Protein AF-A0AAV2IWV4-F1 (afdb_monomer)

Organism: Knipowitschia caucasica (NCBI:txid637954)

Solvent-accessible surface area (backbone atoms only — not comparable to full-atom values): 10982 Å² total; per-residue (Å²): 142,86,88,82,86,69,72,68,60,59,58,56,54,55,53,53,54,54,54,52,60,66,62,65,74,70,69,79,76,76,75,76,70,91,70,72,96,64,76,83,85,84,78,90,58,67,69,79,47,86,61,51,79,68,34,28,48,99,85,55,47,40,76,51,42,46,70,30,76,54,35,44,62,36,44,60,52,68,42,41,54,63,93,57,84,96,62,42,20,30,75,44,58,73,64,85,87,86,68,95,74,87,85,86,90,83,90,85,83,89,80,63,98,56,98,71,51,74,61,60,49,63,50,78,53,54,81,64,83,46,65,51,46,86,51,70,14,17,40,84,77,79,57,72,51,75,49,75,48,75,58,45,67,88,81,80,58,88,71,85,74,87,73,133

Nearest PDB structures (foldseek):
  4ygc-assembly1_A  TM=9.946E-01  e=1.480E-12  Homo sapiens
  4yge-assembly3_E  TM=9.774E-01  e=2.789E-12  Homo sapiens
  4yge-assembly2_C  TM=9.750E-01  e=7.689E-12  Homo sapiens
  1r1z-assembly4_D  TM=8.412E-01  e=8.915E-13  Rattus norvegicus
  3wht-assembly1_A  TM=9.937E-01  e=3.100E-11  Homo sapiens

InterPro domains:
  IPR005052 Legume-like lectin [PF03388] (43-156)
  IPR005052 Legume-like lectin [PS51328] (42-164)
  IPR013320 Concanavalin A-like lectin/glucanase domain superfamily [SSF49899] (40-156)
  IPR051136 Intracellular Lectin and Glycoprotein Transporter [PTHR12223] (14-157)

pLDDT: mean 79.68, std 19.27, range [35.19, 97.44]

Radius of gyration: 26.31 Å; Cα contacts (8 Å, |Δi|>4): 192; chains: 1; bounding box: 50×88×41 Å

Mean predicted aligned error: 13.7 Å

Secondary structure (DSSP, 8-state):
----SSHHHHHHHHHHHHHHHHHTT------------PPPPP---GGG---SSS-S-TTS-BTTEEEEET-EE-SS-EESS-SSTT--EEEEESSPP--SS-----------SSSS--SEEEEEEESS---S-TBTTB-SS-SEEEEEEE-S-SSSS-------

Foldseek 3Di:
DDDDDDPPVVVVVVVVVVVVVVVVPPPPPPPDDPPPPDDDDDDDDVLFDAADQQQADPVQDGRQKDKDWQWGDDRGDIDQFDQDPPGAMDMGGPDADDDPDDDDDDDDDDDYPDPADDAFAKDDRFPDFQGADDDRGGHPDTHGDIDTDGRDDPPPDDDPDDDD

Structure (mmCIF, N/CA/C/O backbone):
data_AF-A0AAV2IWV4-F1
#
_entry.id   AF-A0AAV2IWV4-F1
#
loop_
_atom_site.group_PDB
_atom_site.id
_atom_site.type_symbol
_atom_site.label_atom_id
_atom_site.label_alt_id
_atom_site.label_comp_id
_atom_site.label_asym_id
_atom_site.label_entity_id
_atom_site.label_seq_id
_atom_site.pdbx_PDB_ins_code
_atom_site.Cartn_x
_atom_site.Cartn_y
_atom_site.Cartn_z
_atom_site.occupancy
_atom_site.B_iso_or_equiv
_atom_site.auth_seq_id
_atom_site.auth_comp_id
_atom_site.auth_asym_id
_atom_site.auth_atom_id
_atom_site.pdbx_PDB_model_num
ATOM 1 N N . MET A 1 1 ? -29.165 -72.201 3.219 1.00 42.12 1 MET A N 1
ATOM 2 C CA . MET A 1 1 ? -28.826 -71.353 4.381 1.00 42.12 1 MET A CA 1
ATOM 3 C C . MET A 1 1 ? -28.408 -69.982 3.858 1.00 42.12 1 MET A C 1
ATOM 5 O O . MET A 1 1 ? -27.282 -69.845 3.415 1.00 42.12 1 MET A O 1
ATOM 9 N N . ALA A 1 2 ? -29.332 -69.017 3.800 1.00 44.12 2 ALA A N 1
ATOM 10 C CA . ALA A 1 2 ? -29.044 -67.605 3.517 1.00 44.12 2 ALA A CA 1
ATOM 11 C C . ALA A 1 2 ? -30.281 -66.764 3.879 1.00 44.12 2 ALA A C 1
ATOM 13 O O . ALA A 1 2 ? -31.164 -66.552 3.057 1.00 44.12 2 ALA A O 1
ATOM 14 N N . VAL A 1 3 ? -30.371 -66.325 5.135 1.00 52.16 3 VAL A N 1
ATOM 15 C CA . VAL A 1 3 ? -31.29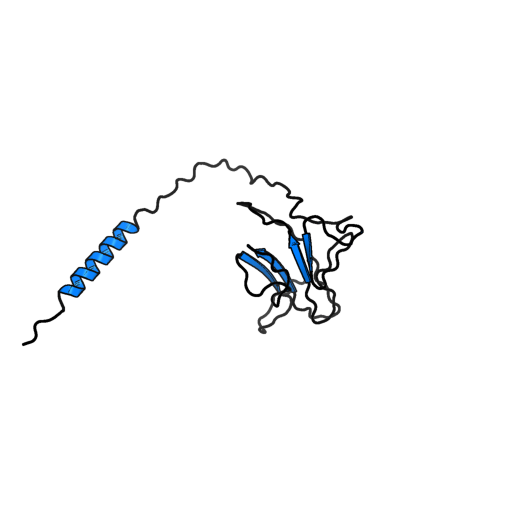2 -65.260 5.555 1.00 52.16 3 VAL A CA 1
ATOM 16 C C . VAL A 1 3 ? -30.394 -64.122 6.010 1.00 52.16 3 VAL A C 1
ATOM 18 O O . VAL A 1 3 ? -29.724 -64.239 7.035 1.00 52.16 3 VAL A O 1
ATOM 21 N N . SER A 1 4 ? -30.263 -63.060 5.214 1.00 52.25 4 SER A N 1
ATOM 22 C CA . SER A 1 4 ? -29.400 -61.946 5.608 1.00 52.25 4 SER A CA 1
ATOM 23 C C . SER A 1 4 ? -29.739 -60.631 4.911 1.00 52.25 4 SER A C 1
ATOM 25 O O . SER A 1 4 ? -29.697 -60.536 3.692 1.00 52.25 4 SER A O 1
ATOM 27 N N . ARG A 1 5 ? -29.938 -59.604 5.752 1.00 55.62 5 ARG A N 1
ATOM 28 C CA . ARG A 1 5 ? -29.439 -58.225 5.572 1.00 55.62 5 ARG A CA 1
ATOM 29 C C . ARG A 1 5 ? -30.177 -57.238 4.662 1.00 55.62 5 ARG A C 1
ATOM 31 O O . ARG A 1 5 ? -29.560 -56.270 4.241 1.00 55.62 5 ARG A O 1
ATOM 38 N N . HIS A 1 6 ? -31.489 -57.355 4.463 1.00 51.91 6 HIS A N 1
ATOM 39 C CA . HIS A 1 6 ? -32.239 -56.257 3.820 1.00 51.91 6 HIS A CA 1
ATOM 40 C C . HIS A 1 6 ? -33.100 -55.413 4.771 1.00 51.91 6 HIS A C 1
ATOM 42 O O . HIS A 1 6 ? -33.270 -54.226 4.527 1.00 51.91 6 HIS A O 1
ATOM 48 N N . HIS A 1 7 ? -33.574 -55.944 5.901 1.00 52.28 7 HIS A N 1
ATOM 49 C CA . HIS A 1 7 ? -34.457 -55.175 6.796 1.00 52.28 7 HIS A CA 1
ATOM 50 C C . HIS A 1 7 ? -33.738 -54.145 7.683 1.00 52.28 7 HIS A C 1
ATOM 52 O O . HIS A 1 7 ? -34.305 -53.108 8.012 1.00 52.28 7 HIS A O 1
ATOM 58 N N . THR A 1 8 ? -32.478 -54.386 8.049 1.00 51.03 8 THR A N 1
ATOM 59 C CA . THR A 1 8 ? -31.760 -53.556 9.032 1.00 51.03 8 THR A CA 1
ATOM 60 C C . THR A 1 8 ? -31.315 -52.201 8.466 1.00 51.03 8 THR A C 1
ATOM 62 O O . THR A 1 8 ? -31.250 -51.223 9.202 1.00 51.03 8 THR A O 1
ATOM 65 N N . ALA A 1 9 ? -31.054 -52.110 7.157 1.00 52.44 9 ALA A N 1
ATOM 66 C CA . ALA A 1 9 ? -30.559 -50.887 6.517 1.00 52.44 9 ALA A CA 1
ATOM 67 C C . ALA A 1 9 ? -31.648 -49.811 6.336 1.00 52.44 9 ALA A C 1
ATOM 69 O O . ALA A 1 9 ? -31.377 -48.624 6.512 1.00 52.44 9 ALA A O 1
ATOM 70 N N . HIS A 1 10 ? -32.891 -50.210 6.043 1.00 51.81 10 HIS A N 1
ATOM 71 C CA . HIS A 1 10 ? -34.000 -49.267 5.844 1.00 51.81 10 HIS A CA 1
ATOM 72 C C . HIS A 1 10 ? -34.416 -48.556 7.138 1.00 51.81 10 HIS A C 1
ATOM 74 O O . HIS A 1 10 ? -34.746 -47.371 7.109 1.00 51.81 10 HIS A O 1
ATOM 80 N N . VAL A 1 11 ? -34.338 -49.249 8.278 1.00 54.28 11 VAL A N 1
ATOM 81 C CA . VAL A 1 11 ? -34.669 -48.677 9.592 1.00 54.28 11 VAL A CA 1
ATOM 82 C C . VAL A 1 11 ? -33.646 -47.611 10.003 1.00 54.28 11 VAL A C 1
ATOM 84 O O . VAL A 1 11 ? -34.033 -46.574 10.531 1.00 54.28 11 VAL A O 1
ATOM 87 N N . CYS A 1 12 ? -32.360 -47.809 9.696 1.00 52.59 12 CYS A N 1
ATOM 88 C CA . CYS A 1 12 ? -31.310 -46.828 9.989 1.00 52.59 12 CYS A CA 1
ATOM 89 C C . CYS A 1 12 ? -31.399 -45.568 9.110 1.00 52.59 12 CYS A C 1
ATOM 91 O O . CYS A 1 12 ? -31.144 -44.470 9.590 1.00 52.59 12 CYS A O 1
ATOM 93 N N . ILE A 1 13 ? -31.784 -45.686 7.836 1.00 59.34 13 ILE A N 1
ATOM 94 C CA . ILE A 1 13 ? -31.901 -44.521 6.937 1.00 59.34 13 ILE A CA 1
ATOM 95 C C . ILE A 1 13 ? -33.101 -43.639 7.328 1.00 59.34 13 ILE A C 1
ATOM 97 O O . ILE A 1 13 ? -33.006 -42.411 7.308 1.00 59.34 13 ILE A O 1
ATOM 101 N N . ALA A 1 14 ? -34.213 -44.250 7.748 1.00 57.16 14 ALA A N 1
ATOM 102 C CA . ALA A 1 14 ? -35.414 -43.525 8.163 1.00 57.16 14 ALA A CA 1
ATOM 103 C C . ALA A 1 14 ? -35.227 -42.738 9.480 1.00 57.16 14 ALA A C 1
ATOM 105 O O . ALA A 1 14 ? -35.782 -41.645 9.632 1.00 57.16 14 ALA A O 1
ATOM 106 N N . THR A 1 15 ? -34.414 -43.238 10.419 1.00 55.91 15 THR A N 1
ATOM 107 C CA . THR A 1 15 ? -34.120 -42.536 11.683 1.00 55.91 15 THR A CA 1
ATOM 108 C C . THR A 1 15 ? -33.148 -41.367 11.504 1.00 55.91 15 THR A C 1
ATOM 110 O O . THR A 1 15 ? -33.311 -40.334 12.151 1.00 55.91 15 THR A O 1
ATOM 113 N N . PHE A 1 16 ? -32.191 -41.460 10.573 1.00 53.38 16 PHE A N 1
ATOM 114 C CA . PHE A 1 16 ? -31.311 -40.331 10.238 1.00 53.38 16 PHE A CA 1
ATOM 115 C C . PHE A 1 16 ? -32.050 -39.186 9.524 1.00 53.38 16 PHE A C 1
ATOM 117 O O . PHE A 1 16 ? -31.815 -38.020 9.838 1.00 53.38 16 PHE A O 1
ATOM 124 N N . LEU A 1 17 ? -32.985 -39.492 8.617 1.00 53.31 17 LEU A N 1
ATOM 125 C CA . LEU A 1 17 ? -33.783 -38.472 7.917 1.00 53.31 17 LEU A CA 1
ATOM 126 C C . LEU A 1 17 ? -34.733 -37.714 8.854 1.00 53.31 17 LEU A C 1
ATOM 128 O O . LEU A 1 17 ? -34.888 -36.501 8.735 1.00 53.31 17 LEU A O 1
ATOM 132 N N . THR A 1 18 ? -35.331 -38.404 9.825 1.00 54.72 18 THR A N 1
ATOM 133 C CA . THR A 1 18 ? -36.218 -37.779 10.821 1.00 54.72 18 THR A CA 1
ATOM 134 C C . THR A 1 18 ? -35.449 -36.934 11.842 1.00 54.72 18 THR A C 1
ATOM 136 O O . THR A 1 18 ? -35.917 -35.858 12.212 1.00 54.72 18 THR A O 1
ATOM 139 N N . ALA A 1 19 ? -34.232 -37.340 12.226 1.00 53.22 19 ALA A N 1
ATOM 140 C CA . ALA A 1 19 ? -33.350 -36.531 13.074 1.00 53.22 19 ALA A CA 1
ATOM 141 C C . ALA A 1 19 ? -32.794 -35.282 12.359 1.00 53.22 19 ALA A C 1
ATOM 143 O O . ALA A 1 19 ? -32.626 -34.241 13.000 1.00 53.22 19 ALA A O 1
ATOM 144 N N . PHE A 1 20 ? -32.546 -35.361 11.045 1.00 50.91 20 PHE A N 1
ATOM 145 C CA . PHE A 1 20 ? -32.117 -34.218 10.230 1.00 50.91 20 PHE A CA 1
ATOM 146 C C . PHE A 1 20 ? -33.246 -33.188 10.066 1.00 50.91 20 PHE A C 1
ATOM 148 O O . PHE A 1 20 ? -33.023 -31.990 10.230 1.00 50.91 20 PHE A O 1
ATOM 155 N N . LEU A 1 21 ? -34.484 -33.649 9.855 1.00 50.38 21 LEU A N 1
ATOM 156 C CA . LEU A 1 21 ? -35.646 -32.766 9.718 1.00 50.38 21 LEU A CA 1
ATOM 157 C C . LEU A 1 21 ? -36.018 -32.040 11.026 1.00 50.38 21 LEU A C 1
ATOM 159 O O . LEU A 1 21 ? -36.469 -30.899 10.957 1.00 50.38 21 LEU A O 1
ATOM 163 N N . LEU A 1 22 ? -35.772 -32.630 12.206 1.00 46.25 22 LEU A N 1
ATOM 164 C CA . LEU A 1 22 ? -35.985 -31.943 13.494 1.00 46.25 22 LEU A CA 1
ATOM 165 C C . LEU A 1 22 ? -34.868 -30.953 13.884 1.00 46.25 22 LEU A C 1
ATOM 167 O O . LEU A 1 22 ? -35.107 -30.088 14.725 1.00 46.25 22 LEU A O 1
ATOM 171 N N . HIS A 1 23 ? -33.673 -31.035 13.286 1.00 46.00 23 HIS A N 1
ATOM 172 C CA . HIS A 1 23 ? -32.601 -30.053 13.521 1.00 46.00 23 HIS A CA 1
ATOM 173 C C . HIS A 1 23 ? -32.677 -28.836 12.585 1.00 46.00 23 HIS A C 1
ATOM 175 O O . HIS A 1 23 ? -32.123 -27.790 12.913 1.00 46.00 23 HIS A O 1
ATOM 181 N N . CYS A 1 24 ? -33.399 -28.920 11.463 1.00 46.00 24 CYS A N 1
ATOM 182 C CA . CYS A 1 24 ? -33.577 -27.785 10.549 1.00 46.00 24 CYS A CA 1
ATOM 183 C C . CYS A 1 24 ? -34.616 -26.752 11.024 1.00 46.00 24 CYS A C 1
ATOM 185 O O . CYS A 1 24 ? -34.634 -25.636 10.513 1.00 46.00 24 CYS A O 1
ATOM 187 N N . SER A 1 25 ? -35.473 -27.079 11.997 1.00 43.84 25 SER A N 1
ATOM 188 C CA . SER A 1 25 ? -36.562 -26.192 12.440 1.00 43.84 25 SER A CA 1
ATOM 189 C C . SER A 1 25 ? -36.180 -25.189 13.536 1.00 43.84 25 SER A C 1
ATOM 191 O O . SER A 1 25 ? -37.043 -24.452 14.005 1.00 43.84 25 SER A O 1
ATOM 193 N N . ARG A 1 26 ? -34.907 -25.119 13.945 1.00 52.69 26 ARG A N 1
ATOM 194 C CA . ARG A 1 26 ? -34.382 -24.028 14.787 1.00 52.69 26 ARG A CA 1
ATOM 195 C C . ARG A 1 26 ? -33.450 -23.123 13.984 1.00 52.69 26 ARG A C 1
ATOM 197 O O . ARG A 1 26 ? -32.288 -22.931 14.318 1.00 52.69 26 ARG A O 1
ATOM 204 N N . ALA A 1 27 ? -33.985 -22.545 12.915 1.00 48.62 27 ALA A N 1
ATOM 205 C CA . ALA A 1 27 ? -33.539 -21.223 12.516 1.00 48.62 27 ALA A CA 1
ATOM 206 C C . ALA A 1 27 ? -34.221 -20.243 13.477 1.00 48.62 27 ALA A C 1
ATOM 208 O O . ALA A 1 27 ? -35.388 -19.903 13.287 1.00 48.62 27 ALA A O 1
ATOM 209 N N . ASP A 1 28 ? -33.531 -19.859 14.552 1.00 53.00 28 ASP A N 1
ATOM 210 C CA . ASP A 1 28 ? -33.922 -18.678 15.316 1.00 53.00 28 ASP A CA 1
ATOM 211 C C . ASP A 1 28 ? -33.907 -17.500 14.336 1.00 53.00 28 ASP A C 1
ATOM 213 O O . ASP A 1 28 ? -32.853 -17.002 13.935 1.00 53.00 28 ASP A O 1
ATOM 217 N N . VAL A 1 29 ? -35.095 -17.095 13.888 1.00 47.78 29 VAL A N 1
ATOM 218 C CA . VAL A 1 29 ? -35.295 -15.817 13.215 1.00 47.78 29 VAL A CA 1
ATOM 219 C C . VAL A 1 29 ? -35.004 -14.771 14.279 1.00 47.78 29 VAL A C 1
ATOM 221 O O . VAL A 1 29 ? -35.852 -14.458 15.111 1.00 47.78 29 VAL A O 1
ATOM 224 N N . ALA A 1 30 ? -33.767 -14.281 14.297 1.00 51.53 30 ALA A N 1
ATOM 225 C CA . ALA A 1 30 ?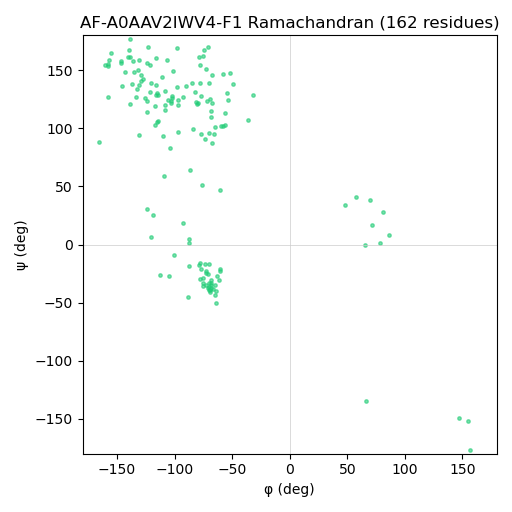 -33.411 -13.110 15.069 1.00 51.53 30 ALA A CA 1
ATOM 226 C C . ALA A 1 30 ? -34.279 -11.961 14.551 1.00 51.53 30 ALA A C 1
ATOM 228 O O . ALA A 1 30 ? -34.039 -11.422 13.470 1.00 51.53 30 ALA A O 1
ATOM 229 N N . THR A 1 31 ? -35.333 -11.630 15.296 1.00 40.91 31 THR A N 1
ATOM 230 C CA . THR A 1 31 ? -36.128 -10.426 15.084 1.00 40.91 31 THR A CA 1
ATOM 231 C C . THR A 1 31 ? -35.164 -9.252 15.151 1.00 40.91 31 THR A C 1
ATOM 233 O O . THR A 1 31 ? -34.710 -8.878 16.233 1.00 40.91 31 THR A O 1
ATOM 236 N N . ALA A 1 32 ? -34.801 -8.706 13.990 1.00 53.53 32 ALA A N 1
ATOM 237 C CA . ALA A 1 32 ? -34.086 -7.449 13.923 1.00 53.53 32 ALA A CA 1
ATOM 238 C C . ALA A 1 32 ? -34.942 -6.424 14.673 1.00 53.53 32 ALA A C 1
ATOM 240 O O . ALA A 1 32 ? -36.077 -6.140 14.285 1.00 53.53 32 ALA A O 1
ATOM 241 N N . ALA A 1 33 ? -34.426 -5.937 15.802 1.00 58.19 33 ALA A N 1
ATOM 242 C CA . ALA A 1 33 ? -35.006 -4.798 16.489 1.00 58.19 33 ALA A CA 1
ATOM 243 C C . ALA A 1 33 ? -35.160 -3.650 15.474 1.00 58.19 33 ALA A C 1
ATOM 245 O O . ALA A 1 33 ? -34.330 -3.549 14.565 1.00 58.19 33 ALA A O 1
ATOM 246 N N . PRO A 1 34 ? -36.187 -2.791 15.600 1.00 50.38 34 PRO A N 1
ATOM 247 C CA . PRO A 1 34 ? -36.361 -1.649 14.718 1.00 50.38 34 PRO A CA 1
ATOM 248 C C . PRO A 1 34 ? -35.218 -0.666 14.991 1.00 50.38 34 PRO A C 1
ATOM 250 O O . PRO A 1 34 ? -35.305 0.207 15.852 1.00 50.38 34 PRO A O 1
ATOM 253 N N . GLY A 1 35 ? -34.097 -0.872 14.307 1.00 56.06 35 GLY A N 1
ATOM 254 C CA . GLY A 1 35 ? -33.000 0.067 14.266 1.00 56.06 35 GLY A CA 1
ATOM 255 C C . GLY A 1 35 ? -33.493 1.275 13.496 1.00 56.06 35 GLY A C 1
ATOM 256 O O . GLY A 1 35 ? -33.818 1.163 12.320 1.00 56.06 35 GLY A O 1
ATOM 257 N N . THR A 1 36 ? -33.593 2.409 14.181 1.00 57.59 36 THR A N 1
ATOM 258 C CA . THR A 1 36 ? -33.641 3.746 13.583 1.00 57.59 36 THR A CA 1
ATOM 259 C C . THR A 1 36 ? -32.810 3.773 12.298 1.00 57.59 36 THR A C 1
ATOM 261 O O . THR A 1 36 ? -31.643 3.385 12.356 1.00 57.59 36 THR A O 1
ATOM 264 N N . ASP A 1 37 ? -33.390 4.257 11.191 1.00 62.41 37 ASP A N 1
ATOM 265 C CA . ASP A 1 37 ? -32.751 4.591 9.897 1.00 62.41 37 ASP A CA 1
ATOM 266 C C . ASP A 1 37 ? -31.674 5.696 10.055 1.00 62.41 37 ASP A C 1
ATOM 268 O O . ASP A 1 37 ? -31.632 6.707 9.354 1.00 62.41 37 ASP A O 1
ATOM 272 N N . ALA A 1 38 ? -30.803 5.563 11.050 1.00 72.19 38 ALA A N 1
ATOM 273 C CA . ALA A 1 38 ? -29.676 6.438 11.268 1.00 72.19 38 ALA A CA 1
ATOM 274 C C . ALA A 1 38 ? -28.567 6.002 10.312 1.00 72.19 38 ALA A C 1
ATOM 276 O O . ALA A 1 38 ? -28.103 4.861 10.356 1.00 72.19 38 ALA A O 1
ATOM 277 N N . LEU A 1 39 ? -28.144 6.928 9.449 1.00 80.69 39 LEU A N 1
ATOM 278 C CA . LEU A 1 39 ? -26.999 6.722 8.569 1.00 80.69 39 LEU A CA 1
ATOM 279 C C . LEU A 1 39 ? -25.801 6.198 9.382 1.00 80.69 39 LEU A C 1
ATOM 281 O O . LEU A 1 39 ? -25.553 6.708 10.482 1.00 80.69 39 LEU A O 1
ATOM 285 N N . PRO A 1 40 ? -25.042 5.216 8.858 1.00 85.19 40 PRO A N 1
ATOM 286 C CA . PRO A 1 40 ? -23.880 4.688 9.557 1.00 85.19 40 PRO A CA 1
ATOM 287 C C . PRO A 1 40 ? -22.922 5.819 9.949 1.00 85.19 40 PRO A C 1
ATOM 289 O O . PRO A 1 40 ? -22.480 6.596 9.101 1.00 85.19 40 PRO A O 1
ATOM 292 N N . HIS A 1 41 ? -22.597 5.927 11.239 1.00 89.69 41 HIS A N 1
ATOM 293 C CA . HIS A 1 41 ? -21.639 6.922 11.712 1.00 89.69 41 HIS A CA 1
ATOM 294 C C . HIS A 1 41 ? -20.233 6.587 11.197 1.00 89.69 41 HIS A C 1
ATOM 296 O O . HIS A 1 41 ? -19.697 5.517 11.487 1.00 89.69 41 HIS A O 1
ATOM 302 N N . ARG A 1 42 ? -19.620 7.515 10.454 1.00 93.69 42 ARG A N 1
ATOM 303 C CA . ARG A 1 42 ? -18.258 7.377 9.923 1.00 93.69 42 ARG A CA 1
ATOM 304 C C . ARG A 1 42 ? -17.256 8.086 10.828 1.00 93.69 42 ARG A C 1
ATOM 306 O O . ARG A 1 42 ? -17.368 9.288 11.062 1.00 93.69 42 ARG A O 1
ATOM 313 N N . ARG A 1 43 ? -16.242 7.350 11.283 1.00 94.06 43 ARG A N 1
ATOM 314 C CA . ARG A 1 43 ? -15.107 7.879 12.047 1.00 94.06 43 ARG A CA 1
ATOM 315 C C . ARG A 1 43 ? -13.824 7.706 11.243 1.00 94.06 43 ARG A C 1
ATOM 317 O O . ARG A 1 43 ? -13.527 6.612 10.780 1.00 94.06 43 ARG A O 1
ATOM 324 N N . PHE A 1 44 ? -13.050 8.780 11.118 1.00 96.06 44 PHE A N 1
ATOM 325 C CA . PHE A 1 44 ? -11.746 8.726 10.466 1.00 96.06 44 PHE A CA 1
ATOM 326 C C . PHE A 1 44 ? -10.688 8.107 11.389 1.00 96.06 44 PHE A C 1
ATOM 328 O O . PHE A 1 44 ? -10.486 8.568 12.516 1.00 96.06 44 PHE A O 1
ATOM 335 N N . GLU A 1 45 ? -9.981 7.092 10.892 1.00 96.94 45 GLU A N 1
ATOM 336 C CA . GLU A 1 45 ? -8.970 6.351 11.646 1.00 96.94 45 GLU A CA 1
ATOM 337 C C . GLU A 1 45 ? -7.556 6.638 11.119 1.00 96.94 45 GLU A C 1
ATOM 339 O O . GLU A 1 45 ? -7.035 5.987 10.210 1.00 96.94 45 GLU A O 1
ATOM 344 N N . TYR A 1 46 ? -6.900 7.626 11.733 1.00 95.44 46 TYR A N 1
ATOM 345 C CA . TYR A 1 46 ? -5.590 8.123 11.296 1.00 95.44 46 TYR A CA 1
ATOM 346 C C . TYR A 1 46 ? -4.465 7.076 11.372 1.00 95.44 46 TYR A C 1
ATOM 348 O O . TYR A 1 46 ? -3.507 7.151 10.611 1.00 95.44 46 TYR A O 1
ATOM 356 N N . LYS A 1 47 ? -4.570 6.081 12.266 1.00 96.62 47 LYS A N 1
ATOM 357 C CA . LYS A 1 47 ? -3.563 5.012 12.425 1.00 96.62 47 LYS A CA 1
ATOM 358 C C . LYS A 1 47 ? -3.528 4.031 11.249 1.00 96.62 47 LYS A C 1
ATOM 360 O O . LYS A 1 47 ? -2.554 3.299 11.114 1.00 96.62 47 LYS A O 1
ATOM 365 N N . TYR A 1 48 ? -4.578 4.014 10.429 1.00 97.00 48 TYR A N 1
ATOM 366 C CA . TYR A 1 48 ? -4.708 3.166 9.241 1.00 97.00 48 TYR A CA 1
ATOM 367 C C . TYR A 1 48 ? -4.842 4.010 7.972 1.00 97.00 48 TYR A C 1
ATOM 369 O O . TYR A 1 48 ? -5.432 3.573 6.993 1.00 97.00 48 TYR A O 1
ATOM 377 N N . SER A 1 49 ? -4.327 5.241 8.000 1.00 96.81 49 SER A N 1
ATOM 378 C CA . SER A 1 49 ? -4.430 6.191 6.894 1.00 96.81 49 SER A CA 1
ATOM 379 C C . SER A 1 49 ? -3.084 6.865 6.645 1.00 96.81 49 SER A C 1
ATOM 381 O O . SER A 1 49 ? -2.319 7.094 7.580 1.00 96.81 49 SER A O 1
ATOM 383 N N . PHE A 1 50 ? -2.808 7.225 5.395 1.00 96.12 50 PHE A N 1
ATOM 384 C CA . PHE A 1 50 ? -1.763 8.179 5.025 1.00 96.12 50 PHE A CA 1
ATOM 385 C C . PHE A 1 50 ? -2.259 9.024 3.847 1.00 96.12 50 PHE A C 1
ATOM 387 O O . PHE A 1 50 ? -3.037 8.546 3.025 1.00 96.12 50 PHE A O 1
ATOM 394 N N . LYS A 1 51 ? -1.829 10.284 3.766 1.00 95.50 51 LYS A N 1
ATOM 395 C CA . LYS A 1 51 ? -2.091 11.178 2.627 1.00 95.50 51 LYS A CA 1
ATOM 396 C C . LYS A 1 51 ? -1.089 12.329 2.622 1.00 95.50 51 LYS A C 1
ATOM 398 O O . LYS A 1 51 ? -0.566 12.676 3.679 1.00 95.50 51 LYS A O 1
ATOM 403 N N . GLY A 1 52 ? -0.839 12.911 1.453 1.00 90.81 52 GLY A N 1
ATOM 404 C CA . GLY A 1 52 ? -0.065 14.146 1.339 1.00 90.81 52 GLY A CA 1
ATOM 405 C C . GLY A 1 52 ? -0.852 15.391 1.783 1.00 90.81 52 GLY A C 1
ATOM 406 O O . GLY A 1 52 ? -2.080 15.328 1.922 1.0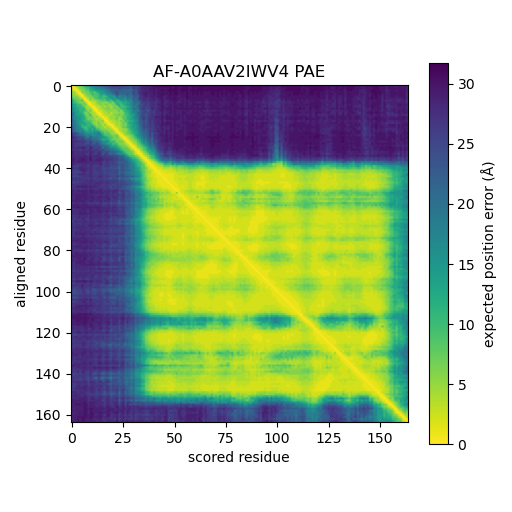0 90.81 52 GLY A O 1
ATOM 407 N N . PRO A 1 53 ? -0.171 16.537 1.964 1.00 89.75 53 PRO A N 1
ATOM 408 C CA . PRO A 1 53 ? 1.290 16.706 1.972 1.00 89.75 53 PRO A CA 1
ATOM 409 C C . PRO A 1 53 ? 1.927 16.268 3.310 1.00 89.75 53 PRO A C 1
ATOM 411 O O . PRO A 1 53 ? 1.249 16.229 4.335 1.00 89.75 53 PRO A O 1
ATOM 414 N N . HIS A 1 54 ? 3.243 16.013 3.313 1.00 89.38 54 HIS A N 1
ATOM 415 C CA . HIS A 1 54 ? 4.046 15.526 4.461 1.00 89.38 54 HIS A CA 1
ATOM 416 C C . HIS A 1 54 ? 3.758 14.077 4.888 1.00 89.38 54 HIS A C 1
ATOM 418 O O . HIS A 1 54 ? 3.762 13.742 6.072 1.00 89.38 54 HIS A O 1
ATOM 424 N N . LEU A 1 55 ? 3.519 13.206 3.910 1.00 92.12 55 LEU A N 1
ATOM 425 C CA . LEU A 1 55 ? 3.279 11.780 4.116 1.00 92.12 55 LEU A CA 1
ATOM 426 C C . LEU A 1 55 ? 4.501 11.068 4.711 1.00 92.12 55 LEU A C 1
ATOM 428 O O . LEU A 1 55 ? 4.373 10.333 5.692 1.00 92.12 55 LEU A O 1
ATOM 432 N N . SER A 1 56 ? 5.675 11.262 4.104 1.00 91.81 56 SER A N 1
ATOM 433 C CA . SER A 1 56 ? 6.931 10.678 4.571 1.00 91.81 56 SER A CA 1
ATOM 434 C C . SER A 1 56 ? 7.630 11.601 5.564 1.00 91.81 56 SER A C 1
ATOM 436 O O . SER A 1 56 ? 7.764 12.804 5.323 1.00 91.81 56 SER A O 1
ATOM 438 N N . GLN A 1 57 ? 8.137 11.024 6.647 1.00 91.56 57 GLN A N 1
ATOM 439 C CA . GLN A 1 57 ? 9.027 11.708 7.577 1.00 91.56 57 GLN A CA 1
ATOM 440 C C . GLN A 1 57 ? 10.411 11.942 6.945 1.00 91.56 57 GLN A C 1
ATOM 442 O O . GLN A 1 57 ? 10.730 11.412 5.879 1.00 91.56 57 GLN A O 1
ATOM 447 N N . SER A 1 58 ? 11.256 12.737 7.606 1.00 89.50 58 SER A N 1
ATOM 448 C CA . SER A 1 58 ? 12.624 13.026 7.146 1.00 89.50 58 SER A CA 1
ATOM 449 C C . SER A 1 58 ? 13.513 11.782 7.038 1.00 89.50 58 SER A C 1
ATOM 451 O O . SER A 1 58 ? 14.511 11.807 6.328 1.00 89.50 58 SER A O 1
ATOM 453 N N . ASP A 1 59 ? 13.159 10.706 7.741 1.00 90.62 59 ASP A N 1
ATOM 454 C CA . ASP A 1 59 ? 13.825 9.402 7.688 1.00 90.62 59 ASP A CA 1
ATOM 455 C C . ASP A 1 59 ? 13.278 8.486 6.571 1.00 90.62 59 ASP A C 1
ATOM 457 O O . ASP A 1 59 ? 13.715 7.345 6.439 1.00 90.62 59 ASP A O 1
ATOM 461 N N . GLY A 1 60 ? 12.315 8.963 5.774 1.00 90.19 60 GLY A N 1
ATOM 462 C CA . GLY A 1 60 ? 11.637 8.187 4.734 1.00 90.19 60 GLY A CA 1
ATOM 463 C C . GLY A 1 60 ? 10.560 7.234 5.262 1.00 90.19 60 GLY A C 1
ATOM 464 O O . GLY A 1 60 ? 9.925 6.534 4.473 1.00 90.19 60 GLY A O 1
ATOM 465 N N . SER A 1 61 ? 10.307 7.198 6.573 1.00 94.62 61 SER A N 1
ATOM 466 C CA . SER A 1 61 ? 9.263 6.360 7.155 1.00 94.62 61 SER A CA 1
ATOM 467 C C . SER A 1 61 ? 7.870 6.965 6.965 1.00 94.62 61 SER A C 1
ATOM 469 O O . SER A 1 61 ? 7.68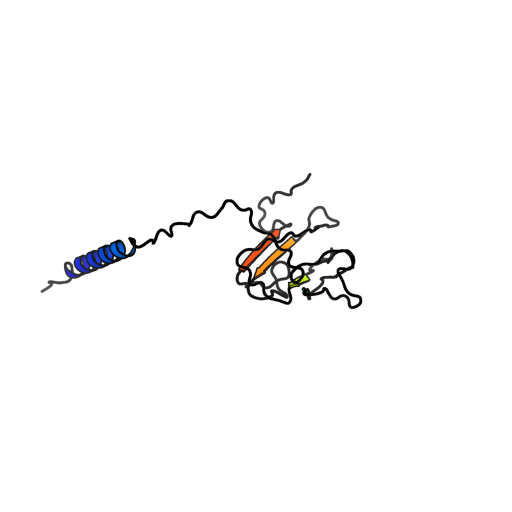9 8.177 6.828 1.00 94.62 61 SER A O 1
ATOM 471 N N . ILE A 1 62 ? 6.858 6.096 6.961 1.00 96.75 62 ILE A N 1
ATOM 472 C CA . ILE A 1 62 ? 5.449 6.491 6.938 1.00 96.75 62 ILE A CA 1
ATOM 473 C C . ILE A 1 62 ? 4.888 6.239 8.345 1.00 96.75 62 ILE A C 1
ATOM 475 O O . ILE A 1 62 ? 4.989 5.109 8.843 1.00 96.75 62 ILE A O 1
ATOM 479 N N . PRO A 1 63 ? 4.293 7.239 9.021 1.00 96.00 63 PRO A N 1
ATOM 480 C CA . PRO A 1 63 ? 3.710 7.042 10.346 1.00 96.00 63 PRO A CA 1
ATOM 481 C C . PRO A 1 63 ? 2.693 5.896 10.332 1.00 96.00 63 PRO A C 1
ATOM 483 O O . PRO A 1 63 ? 1.811 5.889 9.491 1.00 96.00 63 PRO A O 1
ATOM 486 N N . PHE A 1 64 ? 2.790 4.942 11.263 1.00 96.88 64 PHE A N 1
ATOM 487 C CA . PHE A 1 64 ? 1.898 3.767 11.386 1.00 96.88 64 PHE A CA 1
ATOM 488 C C . PHE A 1 64 ? 1.935 2.735 10.250 1.00 96.88 64 PHE A C 1
ATOM 490 O O . PHE A 1 64 ? 1.271 1.707 10.374 1.00 96.88 64 PHE A O 1
ATOM 497 N N . TRP A 1 65 ? 2.749 2.932 9.213 1.00 97.44 65 TRP A N 1
ATOM 498 C CA . TRP A 1 65 ? 2.870 2.003 8.090 1.00 97.44 65 TRP A CA 1
ATOM 499 C C . TRP A 1 65 ? 4.309 1.498 7.926 1.00 97.44 65 TRP A C 1
ATOM 501 O O . TRP A 1 65 ? 5.274 2.129 8.360 1.00 97.44 65 TRP A O 1
ATOM 511 N N . ILE A 1 66 ? 4.448 0.319 7.334 1.00 95.94 66 ILE A N 1
ATOM 512 C CA . ILE A 1 66 ? 5.710 -0.313 6.949 1.00 95.94 66 ILE A CA 1
ATOM 513 C C . ILE A 1 66 ? 5.684 -0.423 5.433 1.00 95.94 66 ILE A C 1
ATOM 515 O O . ILE A 1 66 ? 4.712 -0.926 4.882 1.00 95.94 66 ILE A O 1
ATOM 519 N N . HIS A 1 67 ? 6.738 0.040 4.771 1.00 95.25 67 HIS A N 1
ATOM 520 C CA . HIS A 1 67 ? 6.932 -0.166 3.342 1.00 95.25 67 HIS A CA 1
ATOM 521 C C . HIS A 1 67 ? 8.106 -1.124 3.123 1.00 95.25 67 HIS A C 1
ATOM 523 O O . HIS A 1 67 ? 9.070 -1.112 3.890 1.00 95.25 67 HIS A O 1
ATOM 529 N N . THR A 1 68 ? 8.007 -1.972 2.105 1.00 94.94 68 THR A N 1
ATOM 530 C CA . THR A 1 68 ? 9.009 -2.999 1.783 1.00 94.94 68 THR A CA 1
ATOM 531 C C . THR A 1 68 ? 9.234 -3.100 0.276 1.00 94.94 68 THR A C 1
ATOM 533 O O . THR A 1 68 ? 8.469 -2.559 -0.532 1.00 94.94 68 THR A O 1
ATOM 536 N N . GLY A 1 69 ? 10.297 -3.806 -0.114 1.00 93.81 69 GLY A N 1
ATOM 537 C CA . GLY A 1 69 ? 10.679 -3.970 -1.513 1.00 93.81 69 GLY A CA 1
ATOM 538 C C . GLY A 1 69 ? 11.111 -2.644 -2.137 1.00 93.81 69 GLY A C 1
ATOM 539 O O . GLY A 1 69 ? 11.857 -1.877 -1.536 1.00 93.81 69 GLY A O 1
ATOM 540 N N . ASN A 1 70 ? 10.624 -2.373 -3.344 1.00 94.75 70 ASN A N 1
ATOM 541 C CA . ASN A 1 70 ? 10.943 -1.170 -4.117 1.00 94.75 70 ASN A CA 1
ATOM 542 C C . ASN A 1 70 ? 9.942 -0.025 -3.888 1.00 94.75 70 ASN A C 1
ATOM 544 O O . ASN A 1 70 ? 9.851 0.880 -4.720 1.00 94.75 70 ASN A O 1
ATOM 548 N N . ALA A 1 71 ? 9.163 -0.076 -2.803 1.00 95.94 71 ALA A N 1
ATOM 549 C CA . ALA A 1 71 ? 8.249 0.999 -2.449 1.00 95.94 71 ALA A CA 1
ATOM 550 C C . ALA A 1 71 ? 9.040 2.239 -2.008 1.00 95.94 71 ALA A C 1
ATOM 552 O O . ALA A 1 71 ? 9.869 2.169 -1.104 1.00 95.94 71 ALA A O 1
ATOM 553 N N . ILE A 1 72 ? 8.769 3.379 -2.645 1.00 95.62 72 ILE A N 1
ATOM 554 C CA . ILE A 1 72 ? 9.452 4.655 -2.411 1.00 95.62 72 ILE A CA 1
ATOM 555 C C . ILE A 1 72 ? 8.424 5.664 -1.882 1.00 95.62 72 ILE A C 1
ATOM 557 O O . ILE A 1 72 ? 7.620 6.194 -2.662 1.00 95.62 72 ILE A O 1
ATOM 561 N N . PRO A 1 73 ? 8.417 5.937 -0.567 1.00 96.19 73 PRO A N 1
ATOM 562 C CA . PRO A 1 73 ? 7.627 7.015 0.011 1.00 96.19 73 PRO A CA 1
ATOM 563 C C . PRO A 1 73 ? 8.143 8.385 -0.436 1.00 96.19 73 PRO A C 1
ATOM 565 O O . PRO A 1 73 ? 9.338 8.597 -0.637 1.00 96.19 73 PRO A O 1
ATOM 568 N N . SER A 1 74 ? 7.236 9.336 -0.606 1.00 94.31 74 SER A N 1
ATOM 569 C CA . SER A 1 74 ? 7.537 10.747 -0.863 1.00 94.31 74 SER A CA 1
ATOM 570 C C . SER A 1 74 ? 6.583 11.621 -0.047 1.00 94.31 74 SER A C 1
ATOM 572 O O . SER A 1 74 ? 5.682 11.106 0.616 1.00 94.31 74 SER A O 1
ATOM 574 N N . SER A 1 75 ? 6.742 12.947 -0.101 1.00 93.00 75 SER A N 1
ATOM 575 C CA . SER A 1 75 ? 5.899 13.877 0.668 1.00 93.00 75 SER A CA 1
ATOM 576 C C . SER A 1 75 ? 4.414 13.798 0.307 1.00 93.00 75 SER A C 1
ATOM 578 O O . SER A 1 75 ? 3.569 14.027 1.171 1.00 93.00 75 SER A O 1
ATOM 580 N N . ASP A 1 76 ? 4.096 13.463 -0.945 1.00 94.25 76 ASP A N 1
ATOM 581 C CA . ASP A 1 76 ? 2.736 13.604 -1.479 1.00 94.25 76 ASP A CA 1
ATOM 582 C C . ASP A 1 76 ? 2.068 12.257 -1.778 1.00 94.25 76 ASP A C 1
ATOM 584 O O . ASP A 1 76 ? 0.845 12.147 -1.756 1.00 94.25 76 ASP A O 1
ATOM 588 N N . GLN A 1 77 ? 2.867 11.225 -2.056 1.00 95.25 77 GLN A N 1
ATOM 589 C CA . GLN A 1 77 ? 2.400 9.903 -2.468 1.00 95.25 77 GLN A CA 1
ATOM 590 C C . GLN A 1 77 ? 3.428 8.825 -2.120 1.00 95.25 77 GLN A C 1
ATOM 592 O O . GLN A 1 77 ? 4.604 9.118 -1.898 1.00 95.25 77 GLN A O 1
ATOM 597 N N . VAL A 1 78 ? 2.997 7.566 -2.156 1.00 96.81 78 VAL A N 1
ATOM 598 C CA . VAL A 1 78 ? 3.898 6.412 -2.109 1.00 96.81 78 VAL A CA 1
ATOM 599 C C . VAL A 1 78 ? 3.932 5.761 -3.479 1.00 96.81 78 VAL A C 1
ATOM 601 O O . VAL A 1 78 ? 2.911 5.296 -3.985 1.00 96.81 78 VAL A O 1
ATOM 604 N N . ARG A 1 79 ? 5.115 5.706 -4.088 1.00 95.75 79 ARG A N 1
ATOM 605 C CA . ARG A 1 79 ? 5.324 4.938 -5.313 1.00 95.75 79 ARG A CA 1
ATOM 606 C C . ARG A 1 79 ? 5.603 3.490 -4.928 1.00 95.75 79 ARG A C 1
ATOM 608 O O . ARG A 1 79 ? 6.726 3.173 -4.562 1.00 95.75 79 ARG A O 1
ATOM 615 N N . ILE A 1 80 ? 4.594 2.626 -5.013 1.00 95.19 80 ILE A N 1
ATOM 616 C CA . ILE A 1 80 ? 4.716 1.207 -4.629 1.00 95.19 80 ILE A CA 1
ATOM 617 C C . ILE A 1 80 ? 5.708 0.470 -5.542 1.00 95.19 80 ILE A C 1
ATOM 619 O O . ILE A 1 80 ? 6.560 -0.268 -5.058 1.00 95.19 80 ILE A O 1
ATOM 623 N N . THR A 1 81 ? 5.644 0.714 -6.853 1.00 94.31 81 THR A N 1
ATOM 624 C CA . THR A 1 81 ? 6.605 0.190 -7.830 1.00 94.31 81 THR A CA 1
ATOM 625 C C . THR A 1 81 ? 7.006 1.274 -8.841 1.00 94.31 81 THR A C 1
ATOM 627 O O . THR A 1 81 ? 6.171 2.073 -9.285 1.00 94.31 81 THR A O 1
ATOM 630 N N . PRO A 1 82 ? 8.296 1.375 -9.211 1.00 91.75 82 PRO A N 1
ATOM 631 C CA . PRO A 1 82 ? 8.715 2.197 -10.339 1.00 91.75 82 PRO A CA 1
ATOM 632 C C . PRO A 1 82 ? 8.374 1.511 -11.667 1.00 91.75 82 PRO A C 1
ATOM 634 O O . PRO A 1 82 ? 8.172 0.302 -11.725 1.00 91.75 82 PRO A O 1
ATOM 637 N N . SER A 1 83 ? 8.364 2.274 -12.764 1.00 88.12 83 SER A N 1
ATOM 638 C CA . SER A 1 83 ? 8.112 1.766 -14.122 1.00 88.12 83 SER A CA 1
ATOM 639 C C . SER A 1 83 ? 9.332 1.027 -14.702 1.00 88.12 83 SER A C 1
ATOM 641 O O . SER A 1 83 ? 9.817 1.360 -15.788 1.00 88.12 83 SER A O 1
ATOM 643 N N . LEU A 1 84 ? 9.873 0.082 -13.936 1.00 88.06 84 LEU A N 1
ATOM 644 C CA . LEU A 1 84 ? 10.964 -0.821 -14.292 1.00 88.06 84 LEU A CA 1
ATOM 645 C C . LEU A 1 84 ? 10.427 -2.257 -14.297 1.00 88.06 84 LEU A C 1
ATOM 647 O O . LEU A 1 84 ? 9.391 -2.545 -13.704 1.00 88.06 84 LEU A O 1
ATOM 651 N N . ARG A 1 85 ? 11.126 -3.171 -14.974 1.00 87.50 85 ARG A N 1
ATOM 652 C CA . ARG A 1 85 ? 10.721 -4.583 -14.994 1.00 87.50 85 ARG A CA 1
ATOM 653 C C . ARG A 1 85 ? 10.999 -5.259 -13.652 1.00 87.50 85 ARG A C 1
ATOM 655 O O . ARG A 1 85 ? 11.952 -4.898 -12.960 1.00 87.50 85 ARG A O 1
ATOM 662 N N . SER A 1 86 ? 10.186 -6.266 -13.337 1.00 88.62 86 SER A N 1
ATOM 663 C CA . SER A 1 86 ? 10.372 -7.168 -12.192 1.00 88.62 86 SER A CA 1
ATOM 664 C C . SER A 1 86 ? 10.441 -6.450 -10.842 1.00 88.62 86 SER A C 1
ATOM 666 O O . SER A 1 86 ? 11.265 -6.781 -9.993 1.00 88.62 86 SER A O 1
ATOM 668 N N . GLN A 1 87 ? 9.590 -5.442 -10.657 1.00 93.44 87 GLN A N 1
ATOM 669 C CA . GLN A 1 87 ? 9.520 -4.671 -9.421 1.00 93.44 87 GLN A CA 1
ATOM 670 C C . GLN A 1 87 ? 8.389 -5.176 -8.539 1.00 93.44 87 GLN A C 1
ATOM 672 O O . GLN A 1 87 ? 7.273 -5.397 -8.999 1.00 93.44 87 GLN A O 1
ATOM 677 N N . ARG A 1 88 ? 8.687 -5.308 -7.251 1.00 93.88 88 ARG A N 1
ATOM 678 C CA . ARG A 1 88 ? 7.719 -5.606 -6.194 1.00 93.88 88 ARG A CA 1
ATOM 679 C C . ARG A 1 88 ? 7.903 -4.597 -5.079 1.00 93.88 88 ARG A C 1
ATOM 681 O O . ARG A 1 88 ? 9.038 -4.233 -4.766 1.00 93.88 88 ARG A O 1
ATOM 688 N N . GLY A 1 89 ? 6.808 -4.148 -4.499 1.00 95.12 89 GLY A N 1
ATOM 689 C CA . GLY A 1 89 ? 6.805 -3.287 -3.331 1.00 95.12 89 GLY A CA 1
ATOM 690 C C . GLY A 1 89 ? 5.464 -3.415 -2.638 1.00 95.12 89 GLY A C 1
ATOM 691 O O . GLY A 1 89 ? 4.468 -3.759 -3.275 1.00 95.12 89 GLY A O 1
ATOM 692 N N . SER A 1 90 ? 5.441 -3.169 -1.336 1.00 95.75 90 SER A N 1
ATOM 693 C CA . SER A 1 90 ? 4.208 -3.235 -0.559 1.00 95.75 90 SER A CA 1
ATOM 694 C C . SER A 1 90 ? 4.221 -2.198 0.557 1.00 95.75 90 SER A C 1
ATOM 696 O O . SER A 1 90 ? 5.283 -1.705 0.949 1.00 95.75 90 SER A O 1
ATOM 698 N N . VAL A 1 91 ? 3.034 -1.834 1.039 1.00 96.94 91 VAL A N 1
ATOM 699 C CA . VAL A 1 91 ? 2.855 -0.899 2.150 1.00 96.94 91 VAL 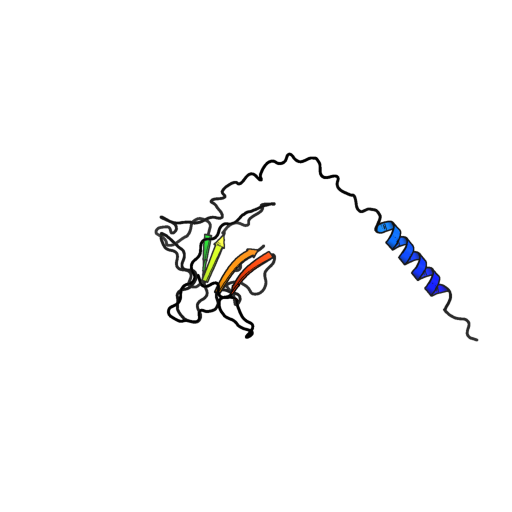A CA 1
ATOM 700 C C . VAL A 1 91 ? 1.746 -1.441 3.046 1.00 96.94 91 VAL A C 1
ATOM 702 O O . VAL A 1 91 ? 0.624 -1.636 2.589 1.00 96.94 91 VAL A O 1
ATOM 705 N N . TRP A 1 92 ? 2.061 -1.695 4.315 1.00 97.12 92 TRP A N 1
ATOM 706 C CA . TRP A 1 92 ? 1.181 -2.364 5.278 1.00 97.12 92 TRP A CA 1
ATOM 707 C C . TRP A 1 92 ? 1.056 -1.575 6.577 1.00 97.12 92 TRP A C 1
ATOM 709 O O . TRP A 1 92 ? 2.016 -0.957 7.033 1.00 97.12 92 TRP A O 1
ATOM 719 N N . THR A 1 93 ? -0.110 -1.612 7.219 1.00 97.06 93 THR A N 1
ATOM 720 C CA . THR A 1 93 ? -0.303 -0.992 8.536 1.00 97.06 93 THR A CA 1
ATOM 721 C C . THR A 1 93 ? 0.464 -1.768 9.606 1.00 97.06 93 THR A C 1
ATOM 723 O O . THR A 1 93 ? 0.451 -2.996 9.620 1.00 97.06 93 THR A O 1
ATOM 726 N N . LYS A 1 94 ? 1.113 -1.069 10.547 1.00 95.81 94 LYS A N 1
ATOM 727 C CA . LYS A 1 94 ? 1.837 -1.676 11.684 1.00 95.81 94 LYS A CA 1
ATOM 728 C C . LYS A 1 94 ? 0.903 -2.421 12.638 1.00 95.81 94 LYS A C 1
ATOM 730 O O . LYS A 1 94 ? 1.288 -3.431 13.213 1.00 95.81 94 LYS A O 1
ATOM 735 N N . ASN A 1 95 ? -0.311 -1.903 12.811 1.00 95.00 95 ASN A N 1
ATOM 736 C CA . ASN A 1 95 ? -1.312 -2.454 13.717 1.00 95.00 95 ASN A CA 1
ATOM 737 C C . ASN A 1 95 ? -2.361 -3.254 12.943 1.00 95.00 95 ASN A C 1
ATOM 739 O O . ASN A 1 95 ? -2.693 -2.911 11.805 1.00 95.00 95 ASN A O 1
ATOM 743 N N . LYS A 1 96 ? -2.915 -4.282 13.593 1.00 95.12 96 LYS A N 1
ATOM 744 C CA . LYS A 1 96 ? -4.064 -5.035 13.082 1.00 95.12 96 LYS A CA 1
ATOM 745 C C . LYS A 1 96 ? -5.351 -4.241 13.303 1.00 95.12 96 LYS A C 1
ATOM 747 O O . LYS A 1 96 ? -5.544 -3.653 14.366 1.00 95.12 96 LYS A O 1
ATOM 752 N N . VAL A 1 97 ? -6.229 -4.256 12.307 1.00 94.38 97 VAL A N 1
ATOM 753 C CA . VAL A 1 97 ? -7.563 -3.657 12.386 1.00 94.38 97 VAL A CA 1
ATOM 754 C C . VAL A 1 97 ? -8.513 -4.631 13.086 1.00 94.38 97 VAL A C 1
ATOM 756 O O . VAL A 1 97 ? -8.575 -5.800 12.722 1.00 94.38 97 VAL A O 1
ATOM 759 N N . SER A 1 98 ? -9.274 -4.151 14.072 1.00 93.62 98 SER A N 1
ATOM 760 C CA . SER A 1 98 ? -10.247 -4.952 14.834 1.00 93.62 98 SER A CA 1
ATOM 761 C C . SER A 1 98 ? -11.663 -4.362 14.786 1.00 93.62 98 SER A C 1
ATOM 763 O O . SER A 1 98 ? -12.414 -4.451 15.756 1.00 93.62 98 SER A O 1
ATOM 765 N N . PHE A 1 99 ? -12.008 -3.686 13.688 1.00 93.44 99 PHE A N 1
ATOM 766 C CA . PHE A 1 99 ? -13.319 -3.067 13.497 1.00 93.44 99 PHE A CA 1
ATOM 767 C C . PHE A 1 99 ? -14.328 -4.073 12.946 1.00 93.44 99 PHE A C 1
ATOM 769 O O . PHE A 1 99 ? -14.007 -4.842 12.045 1.00 93.44 99 PHE A O 1
ATOM 776 N N . GLN A 1 100 ? -15.558 -4.028 13.458 1.00 93.00 100 GLN A N 1
ATOM 777 C CA . GLN A 1 100 ? -16.661 -4.840 12.937 1.00 93.00 100 GLN A CA 1
ATOM 778 C C . GLN A 1 100 ? -17.110 -4.368 11.546 1.00 93.00 100 GLN A C 1
ATOM 780 O O . GLN A 1 100 ? -17.380 -5.190 10.678 1.00 93.00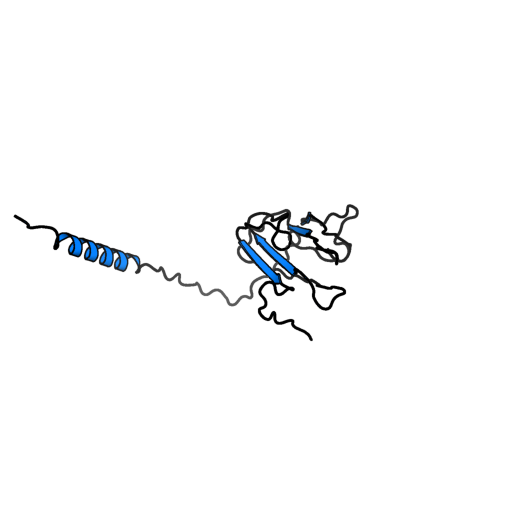 100 GLN A O 1
ATOM 785 N N . SER A 1 101 ? -17.146 -3.049 11.339 1.00 93.69 101 SER A N 1
ATOM 786 C CA . SER A 1 101 ? -17.471 -2.405 10.067 1.00 93.69 101 SER A CA 1
ATOM 787 C C . SER A 1 101 ? -16.411 -1.356 9.763 1.00 93.69 101 SER A C 1
ATOM 789 O O . SER A 1 101 ? -16.006 -0.611 10.658 1.00 93.69 101 SER A O 1
ATOM 791 N N . TRP A 1 102 ? -15.960 -1.293 8.515 1.00 94.88 102 TRP A N 1
ATOM 792 C CA . TRP A 1 102 ? -14.944 -0.343 8.076 1.00 94.88 102 TRP A CA 1
ATOM 793 C C . TRP A 1 102 ? -15.194 0.089 6.631 1.00 94.88 102 TRP A C 1
ATOM 795 O O . TRP A 1 102 ? -15.833 -0.617 5.856 1.00 94.88 102 TRP A O 1
ATOM 805 N N . GLU A 1 103 ? -14.680 1.264 6.289 1.00 95.12 103 GLU A N 1
ATOM 806 C CA . GLU A 1 103 ? -14.680 1.827 4.942 1.00 95.12 103 GLU A CA 1
ATOM 807 C C . GLU A 1 103 ? -13.261 2.336 4.675 1.00 95.12 103 GLU A C 1
ATOM 809 O O . GLU A 1 103 ? -12.658 2.965 5.549 1.00 95.12 103 GLU A O 1
ATOM 814 N N . ALA A 1 104 ? -12.711 2.023 3.504 1.00 95.25 104 ALA A N 1
ATOM 815 C CA . ALA A 1 104 ? -11.394 2.486 3.089 1.00 95.25 104 ALA A CA 1
ATOM 816 C C . ALA A 1 104 ? -11.510 3.188 1.738 1.00 95.25 104 ALA A C 1
ATOM 818 O O . ALA A 1 104 ? -12.008 2.614 0.771 1.00 95.25 104 ALA A O 1
ATOM 819 N N . GLU A 1 105 ? -11.022 4.422 1.679 1.00 96.69 105 GLU A N 1
ATOM 820 C CA . GLU A 1 105 ? -10.912 5.194 0.448 1.00 96.69 105 GLU A CA 1
ATOM 821 C C . GLU A 1 105 ? -9.453 5.172 -0.009 1.00 96.69 105 GLU A C 1
ATOM 823 O O . GLU A 1 105 ? -8.552 5.557 0.739 1.00 96.69 105 GLU A O 1
ATOM 828 N N . VAL A 1 106 ? -9.214 4.685 -1.228 1.00 96.25 106 VAL A N 1
ATOM 829 C CA . VAL A 1 106 ? -7.866 4.544 -1.784 1.00 96.25 106 VAL A CA 1
ATOM 830 C C . VAL A 1 106 ? -7.778 5.297 -3.100 1.00 96.25 106 VAL A C 1
ATOM 832 O O . VAL A 1 106 ? -8.379 4.908 -4.098 1.00 96.25 106 VAL A O 1
ATOM 835 N N . THR A 1 107 ? -6.964 6.349 -3.105 1.00 96.38 107 THR A N 1
ATOM 836 C CA . THR A 1 107 ? -6.626 7.107 -4.309 1.00 96.38 107 THR A CA 1
ATOM 837 C C . THR A 1 107 ? -5.300 6.606 -4.853 1.00 96.38 107 THR A C 1
ATOM 839 O O . THR A 1 107 ? -4.271 6.685 -4.181 1.00 96.38 107 THR A O 1
ATOM 842 N N . PHE A 1 108 ? -5.305 6.103 -6.083 1.00 95.19 108 PHE A N 1
ATOM 843 C CA . PHE A 1 108 ? -4.108 5.590 -6.736 1.00 95.19 108 PHE A CA 1
ATOM 844 C C . PHE A 1 108 ? -4.051 6.018 -8.199 1.00 95.19 108 PHE A C 1
ATOM 846 O O . PHE A 1 108 ? -5.049 6.391 -8.812 1.00 95.19 108 PHE A O 1
ATOM 853 N N . ARG A 1 109 ? -2.849 5.947 -8.767 1.00 92.81 109 ARG A N 1
ATOM 854 C CA . ARG A 1 109 ? -2.606 6.160 -10.190 1.00 92.81 109 ARG A CA 1
ATOM 855 C C . ARG A 1 109 ? -1.693 5.060 -10.701 1.00 92.81 109 ARG A C 1
ATOM 857 O O . ARG A 1 109 ? -0.591 4.885 -10.185 1.00 92.81 109 ARG A O 1
ATOM 864 N N . VAL A 1 110 ? -2.120 4.382 -11.761 1.00 90.94 110 VAL A N 1
ATOM 865 C CA . VAL A 1 110 ? -1.274 3.464 -12.529 1.00 90.94 110 VAL A CA 1
ATOM 866 C C . VAL A 1 110 ? -0.836 4.182 -13.802 1.00 90.94 110 VAL A C 1
ATOM 868 O O . VAL A 1 110 ? -1.655 4.742 -14.525 1.00 90.94 110 VAL A O 1
ATOM 871 N N . SER A 1 111 ? 0.471 4.232 -14.060 1.00 88.94 111 SER A N 1
ATOM 872 C CA . SER A 1 111 ? 1.023 4.903 -15.242 1.00 88.94 111 SER A CA 1
ATOM 873 C C . SER A 1 111 ? 2.254 4.172 -15.766 1.00 88.94 111 SER A C 1
ATOM 875 O O . SER A 1 111 ? 3.140 3.834 -14.980 1.00 88.94 111 SER A O 1
ATOM 877 N N . GLY A 1 112 ? 2.349 4.008 -17.086 1.00 85.25 112 GLY A N 1
ATOM 878 C CA . GLY A 1 112 ? 3.488 3.399 -17.773 1.00 85.25 112 GLY A CA 1
ATOM 879 C C . GLY A 1 112 ? 3.821 4.130 -19.076 1.00 85.25 112 GLY A C 1
ATOM 880 O O . GLY A 1 112 ? 3.009 4.888 -19.595 1.00 85.25 112 GLY A O 1
ATOM 881 N N . ARG A 1 113 ? 5.039 3.929 -19.600 1.00 80.62 113 ARG A N 1
ATOM 882 C CA . ARG A 1 113 ? 5.477 4.524 -20.882 1.00 80.62 113 ARG A CA 1
ATOM 883 C C . ARG A 1 113 ? 4.910 3.804 -22.113 1.00 80.62 113 ARG A C 1
ATOM 885 O O . ARG A 1 113 ? 4.934 4.366 -23.201 1.00 80.62 113 ARG A O 1
ATOM 892 N N . GLY A 1 114 ? 4.483 2.551 -21.960 1.00 75.75 114 GLY A N 1
ATOM 893 C CA . GLY A 1 114 ? 3.980 1.710 -23.045 1.00 75.75 114 GLY A CA 1
ATOM 894 C C . GLY A 1 114 ? 2.455 1.699 -23.130 1.00 75.75 114 GLY A C 1
ATOM 895 O O . GLY A 1 114 ? 1.772 2.139 -22.211 1.00 75.75 114 GLY A O 1
ATOM 896 N N . ARG A 1 115 ? 1.930 1.147 -24.231 1.00 73.06 115 ARG A N 1
ATOM 897 C CA . ARG A 1 115 ? 0.483 0.921 -24.420 1.00 73.06 115 ARG A CA 1
ATOM 898 C C . ARG A 1 115 ? -0.066 -0.195 -23.522 1.00 73.06 115 ARG A C 1
ATOM 900 O O . ARG A 1 115 ? -1.248 -0.192 -23.229 1.00 73.06 115 ARG A O 1
ATOM 907 N N . MET A 1 116 ? 0.795 -1.127 -23.114 1.00 73.75 116 MET A N 1
ATOM 908 C CA . MET A 1 116 ? 0.482 -2.234 -22.210 1.00 73.75 116 MET A CA 1
ATOM 909 C C . MET A 1 116 ? 1.268 -2.039 -20.908 1.00 73.75 116 MET A C 1
ATOM 911 O O . MET A 1 116 ? 2.482 -1.804 -20.954 1.00 73.75 116 MET A O 1
ATOM 915 N N . GLY A 1 117 ? 0.576 -2.100 -19.771 1.00 77.19 117 GLY A N 1
ATOM 916 C CA . GLY A 1 117 ? 1.158 -2.115 -18.428 1.00 77.19 117 GLY A CA 1
ATOM 917 C C . GLY A 1 117 ? 1.052 -3.507 -17.808 1.00 77.19 117 GLY A C 1
ATOM 918 O O . GLY A 1 117 ? 0.244 -4.310 -18.256 1.00 77.19 117 GLY A O 1
ATOM 919 N N . ALA A 1 118 ? 1.898 -3.791 -16.819 1.00 81.94 118 ALA A N 1
ATOM 920 C CA . ALA A 1 118 ? 1.866 -5.019 -16.031 1.00 81.94 118 ALA A CA 1
ATOM 921 C C . ALA A 1 118 ? 2.575 -4.787 -14.679 1.00 81.94 118 ALA A C 1
ATOM 923 O O . ALA A 1 118 ? 3.427 -3.899 -14.576 1.00 81.94 118 ALA A O 1
ATOM 924 N N . ASP A 1 119 ? 2.286 -5.538 -13.618 1.00 82.75 119 ASP A N 1
ATOM 925 C CA . ASP A 1 119 ? 1.204 -6.530 -13.495 1.00 82.75 119 ASP A CA 1
ATOM 926 C C . ASP A 1 119 ? -0.083 -5.844 -13.001 1.00 82.75 119 ASP A C 1
ATOM 928 O O . ASP A 1 119 ? -1.148 -5.981 -13.593 1.00 82.75 119 ASP A O 1
ATOM 932 N N . GLY A 1 120 ? 0.020 -4.981 -11.988 1.00 90.12 120 GLY A N 1
ATOM 933 C CA . GLY A 1 120 ? -1.109 -4.211 -11.466 1.00 90.12 120 GLY A CA 1
ATOM 934 C C . GLY A 1 120 ? -0.911 -3.795 -10.012 1.00 90.12 120 GLY A C 1
ATOM 935 O O . GLY A 1 120 ? 0.223 -3.630 -9.556 1.00 90.12 120 GLY A O 1
ATOM 936 N N . LEU A 1 121 ? -2.014 -3.630 -9.284 1.00 93.19 121 LEU A N 1
ATOM 937 C CA . LEU A 1 121 ? -2.048 -3.248 -7.868 1.00 93.19 121 LEU A CA 1
ATOM 938 C C . LEU A 1 121 ? -2.981 -4.184 -7.096 1.00 93.19 121 LEU A C 1
ATOM 940 O O . LEU A 1 121 ? -3.986 -4.637 -7.631 1.00 93.19 121 LEU A O 1
ATOM 944 N N . ALA A 1 122 ? -2.698 -4.414 -5.816 1.00 94.62 122 ALA A N 1
ATOM 945 C CA . ALA A 1 122 ? -3.612 -5.097 -4.912 1.00 94.62 122 ALA A CA 1
ATOM 946 C C . ALA A 1 122 ? -3.858 -4.274 -3.642 1.00 94.62 122 ALA A C 1
ATOM 948 O O . ALA A 1 122 ? -2.935 -3.654 -3.108 1.00 94.62 122 ALA A O 1
ATOM 949 N N . ILE A 1 123 ? -5.096 -4.297 -3.150 1.00 95.69 123 ILE A N 1
ATOM 950 C CA . ILE A 1 123 ? -5.476 -3.801 -1.823 1.00 95.69 123 ILE A CA 1
ATOM 951 C C . ILE A 1 123 ? -5.803 -5.010 -0.953 1.00 95.69 123 ILE A C 1
ATOM 953 O O . ILE A 1 123 ? -6.557 -5.891 -1.364 1.00 95.69 123 ILE A O 1
ATOM 957 N N . TRP A 1 124 ? -5.257 -5.037 0.257 1.00 95.31 124 TRP A N 1
ATOM 958 C CA . TRP A 1 124 ? -5.335 -6.189 1.144 1.00 95.31 124 TRP A CA 1
ATOM 959 C C . TRP A 1 124 ? -6.024 -5.855 2.462 1.00 95.31 124 TRP A C 1
ATOM 961 O O . TRP A 1 124 ? -5.741 -4.832 3.085 1.00 95.31 124 TRP A O 1
ATOM 971 N N . PHE A 1 125 ? -6.869 -6.773 2.921 1.00 95.75 125 PHE A N 1
ATOM 972 C CA . PHE A 1 125 ? -7.378 -6.818 4.285 1.00 95.75 125 PHE A CA 1
ATOM 973 C C . PHE A 1 125 ? -7.202 -8.238 4.823 1.00 95.75 125 PHE A C 1
ATOM 975 O O . PHE A 1 125 ? -8.020 -9.125 4.573 1.00 95.75 125 PHE A O 1
ATOM 982 N N . THR A 1 126 ? -6.089 -8.471 5.515 1.00 95.25 126 THR A N 1
ATOM 983 C CA . THR A 1 126 ? -5.637 -9.809 5.913 1.00 95.25 126 THR A CA 1
ATOM 984 C C . THR A 1 126 ? -5.278 -9.877 7.391 1.00 95.25 126 THR A C 1
ATOM 986 O O . THR A 1 126 ? -4.998 -8.871 8.042 1.00 95.25 126 THR A O 1
ATOM 989 N N . THR A 1 127 ? -5.282 -11.098 7.926 1.00 93.50 127 THR A N 1
ATOM 990 C CA . THR A 1 127 ? -4.946 -11.371 9.331 1.00 93.50 127 THR A CA 1
ATOM 991 C C . THR A 1 127 ? -3.496 -11.016 9.646 1.00 93.50 127 THR A C 1
ATOM 993 O O . THR A 1 127 ? -3.214 -10.474 10.715 1.00 93.50 127 THR A O 1
ATOM 996 N N . ASP A 1 128 ? -2.588 -11.313 8.717 1.00 92.56 128 ASP A N 1
ATOM 997 C CA . ASP A 1 128 ? -1.153 -11.069 8.836 1.00 92.56 128 ASP A CA 1
ATOM 998 C C . ASP A 1 128 ? -0.656 -10.211 7.673 1.00 92.56 128 ASP A C 1
ATOM 1000 O O . ASP A 1 128 ? -1.277 -10.162 6.608 1.00 92.56 128 ASP A O 1
ATOM 1004 N N . GLN A 1 129 ? 0.464 -9.521 7.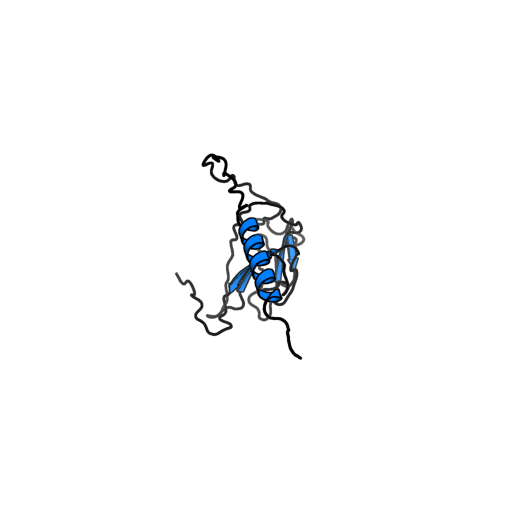893 1.00 93.19 129 GLN A N 1
ATOM 1005 C CA . GLN A 1 129 ? 1.090 -8.668 6.887 1.00 93.19 129 GLN A CA 1
ATOM 1006 C C . GLN A 1 129 ? 1.741 -9.528 5.798 1.00 93.19 129 GLN A C 1
ATOM 1008 O O . GLN A 1 129 ? 2.622 -10.338 6.084 1.00 93.19 129 GLN A O 1
ATOM 1013 N N . GLY A 1 130 ? 1.360 -9.312 4.540 1.00 86.62 130 GLY A N 1
ATOM 1014 C CA . GLY A 1 130 ? 2.014 -9.915 3.377 1.00 86.62 130 GLY A CA 1
ATOM 1015 C C . GLY A 1 130 ? 3.199 -9.074 2.906 1.00 86.62 130 GLY A C 1
ATOM 1016 O O . GLY A 1 130 ? 3.140 -8.511 1.819 1.00 86.62 130 GLY A O 1
ATOM 1017 N N . LEU A 1 131 ? 4.238 -8.936 3.739 1.00 85.31 131 LEU A N 1
ATOM 1018 C CA . LEU A 1 131 ? 5.341 -7.983 3.519 1.00 85.31 131 LEU A CA 1
ATOM 1019 C C . LEU A 1 131 ? 6.134 -8.199 2.219 1.00 85.31 131 LEU A C 1
ATOM 1021 O O . LEU A 1 131 ? 6.786 -7.266 1.759 1.00 85.31 131 LEU A O 1
ATOM 1025 N N . ASP A 1 132 ? 6.123 -9.402 1.652 1.00 86.88 132 ASP A N 1
ATOM 1026 C CA . ASP A 1 132 ? 6.705 -9.699 0.343 1.00 86.88 132 ASP A CA 1
ATOM 1027 C C . ASP A 1 132 ? 6.053 -10.959 -0.241 1.00 86.88 132 ASP A C 1
ATOM 1029 O O . ASP A 1 132 ? 5.494 -11.781 0.495 1.00 86.88 132 ASP A O 1
ATOM 1033 N N . GLY A 1 133 ? 6.138 -11.123 -1.559 1.00 89.50 133 GLY A N 1
ATOM 1034 C CA . GLY A 1 133 ? 5.775 -12.363 -2.227 1.00 89.50 133 GLY A CA 1
ATOM 1035 C C . GLY A 1 133 ? 5.386 -12.227 -3.703 1.00 89.50 133 GLY A C 1
ATOM 1036 O O . GLY A 1 133 ? 5.486 -11.156 -4.324 1.00 89.50 133 GLY A O 1
ATOM 1037 N N . PRO A 1 134 ? 4.979 -13.355 -4.315 1.00 87.25 134 PRO A N 1
ATOM 1038 C CA . PRO A 1 134 ? 4.750 -13.433 -5.747 1.00 87.25 134 PRO A CA 1
ATOM 1039 C C . PRO A 1 134 ? 3.478 -12.701 -6.210 1.00 87.25 134 PRO A C 1
ATOM 1041 O O . PRO A 1 134 ? 3.432 -12.294 -7.371 1.00 87.25 134 PRO A O 1
ATOM 1044 N N . VAL A 1 135 ? 2.490 -12.486 -5.333 1.00 86.75 135 VAL A N 1
ATOM 1045 C CA . VAL A 1 135 ? 1.144 -12.002 -5.690 1.00 86.75 135 VAL A CA 1
ATOM 1046 C C . VAL A 1 135 ? 1.058 -10.491 -5.489 1.00 86.75 135 VAL A C 1
ATOM 1048 O O . VAL A 1 135 ? 0.877 -10.022 -4.370 1.00 86.75 135 VAL A O 1
ATOM 1051 N N . TYR A 1 136 ? 1.240 -9.714 -6.562 1.00 87.00 136 TYR A N 1
ATOM 1052 C CA . TYR A 1 136 ? 1.251 -8.238 -6.529 1.00 87.00 136 TYR A CA 1
ATOM 1053 C C . TYR A 1 136 ? 2.148 -7.639 -5.422 1.00 87.00 136 TYR A C 1
ATOM 1055 O O . TYR A 1 136 ? 1.843 -6.596 -4.850 1.00 87.00 136 TYR A O 1
ATOM 1063 N N . GLY A 1 137 ? 3.263 -8.312 -5.110 1.00 82.44 137 GLY A N 1
ATOM 1064 C CA . GLY A 1 137 ? 4.212 -7.897 -4.070 1.00 82.44 137 GLY A CA 1
ATOM 1065 C C . GLY A 1 137 ? 3.882 -8.367 -2.649 1.00 82.44 137 GLY A C 1
ATOM 1066 O O . GLY A 1 137 ? 4.558 -7.939 -1.719 1.00 82.44 137 GLY A O 1
ATOM 1067 N N . ALA A 1 138 ? 2.884 -9.238 -2.478 1.00 86.75 138 ALA A N 1
ATOM 1068 C CA . ALA A 1 138 ? 2.504 -9.845 -1.206 1.00 86.75 138 ALA A CA 1
ATOM 1069 C C . ALA A 1 138 ? 2.542 -11.385 -1.254 1.00 86.75 138 ALA A C 1
ATOM 1071 O O . ALA A 1 138 ? 2.700 -12.000 -2.316 1.00 86.75 138 ALA A O 1
ATOM 1072 N N . ALA A 1 139 ? 2.412 -12.000 -0.075 1.00 87.56 139 ALA A N 1
ATOM 1073 C CA . ALA A 1 139 ? 2.462 -13.447 0.120 1.00 87.56 139 ALA A CA 1
ATOM 1074 C C . ALA A 1 139 ? 1.396 -14.191 -0.708 1.00 87.56 139 ALA A C 1
ATOM 1076 O O . ALA A 1 139 ? 0.287 -13.702 -0.909 1.00 87.56 139 ALA A O 1
ATOM 1077 N N . ASP A 1 140 ? 1.726 -15.403 -1.159 1.00 89.69 140 ASP A N 1
ATOM 1078 C CA . ASP A 1 140 ? 0.841 -16.270 -1.955 1.00 89.69 140 ASP A CA 1
ATOM 1079 C C . ASP A 1 140 ? -0.298 -16.896 -1.142 1.00 89.69 140 ASP A C 1
ATOM 1081 O O . ASP A 1 140 ? -1.342 -17.251 -1.686 1.00 89.69 140 ASP A O 1
ATOM 1085 N N . LYS A 1 141 ? -0.097 -17.031 0.168 1.00 89.56 141 LYS A N 1
ATOM 1086 C CA . LYS A 1 141 ? -1.075 -17.550 1.118 1.00 89.56 141 LYS A CA 1
ATOM 1087 C C . LYS A 1 141 ? -1.425 -16.459 2.108 1.00 89.56 141 LYS A C 1
ATOM 1089 O O . LYS A 1 141 ? -0.576 -16.002 2.870 1.00 89.56 141 LYS A O 1
ATOM 1094 N N . TRP A 1 142 ? -2.696 -16.083 2.130 1.00 93.50 142 TRP A N 1
ATOM 1095 C CA . TRP A 1 142 ? -3.227 -15.120 3.081 1.00 93.50 142 TRP A CA 1
ATOM 1096 C C . TRP A 1 142 ? -4.566 -15.597 3.638 1.00 93.50 142 TRP A C 1
ATOM 1098 O O . TRP A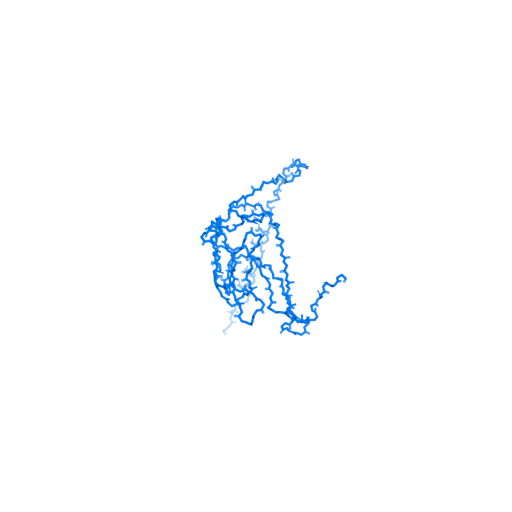 1 142 ? -5.270 -16.401 3.031 1.00 93.50 142 TRP A O 1
ATOM 1108 N N . ASN A 1 143 ? -4.921 -15.073 4.809 1.00 94.56 143 ASN A N 1
ATOM 1109 C CA . ASN A 1 143 ? -6.245 -15.235 5.393 1.00 94.56 143 ASN A CA 1
ATOM 1110 C C . ASN A 1 143 ? -6.933 -13.869 5.449 1.00 94.56 143 ASN A C 1
ATOM 1112 O O . ASN A 1 143 ? -6.551 -13.018 6.260 1.00 94.56 143 ASN A O 1
ATOM 1116 N N . GLY A 1 144 ? -7.903 -13.660 4.563 1.00 93.69 144 GLY A N 1
ATOM 1117 C CA . GLY A 1 144 ? -8.643 -12.412 4.425 1.00 93.69 144 GLY A CA 1
ATOM 1118 C C . GLY A 1 144 ? -9.045 -12.146 2.978 1.00 93.69 144 GLY A C 1
ATOM 1119 O O . GLY A 1 144 ? -9.248 -13.076 2.198 1.00 93.69 144 GLY A O 1
ATOM 1120 N N . VAL A 1 145 ? -9.134 -10.869 2.620 1.00 94.06 145 VAL A N 1
ATOM 1121 C CA . VAL A 1 145 ? -9.590 -10.403 1.308 1.00 94.06 145 VAL A CA 1
ATOM 1122 C C . VAL A 1 145 ? -8.460 -9.673 0.583 1.00 94.06 145 VAL A C 1
ATOM 1124 O O . VAL A 1 145 ? -7.742 -8.873 1.183 1.00 94.06 145 VAL A O 1
ATOM 1127 N N . GLY A 1 146 ? -8.326 -9.947 -0.714 1.00 93.75 146 GLY A N 1
ATOM 1128 C CA . GLY A 1 146 ? -7.491 -9.196 -1.648 1.00 93.75 146 GLY A CA 1
ATOM 1129 C C . GLY A 1 146 ? -8.353 -8.661 -2.789 1.00 93.75 146 GLY A C 1
ATOM 1130 O O . GLY A 1 146 ? -9.156 -9.403 -3.354 1.00 93.75 146 GLY A O 1
ATOM 1131 N N . ILE A 1 147 ? -8.213 -7.377 -3.100 1.00 93.50 147 ILE A N 1
ATOM 1132 C CA . ILE A 1 147 ? -8.865 -6.714 -4.232 1.00 93.50 147 ILE A CA 1
ATOM 1133 C C . ILE A 1 147 ? -7.777 -6.424 -5.259 1.00 93.50 147 ILE A C 1
ATOM 1135 O O . ILE A 1 147 ? -6.861 -5.650 -4.980 1.00 93.50 147 ILE A O 1
ATOM 1139 N N . PHE A 1 148 ? -7.872 -7.054 -6.427 1.00 92.56 148 PHE A N 1
ATOM 1140 C CA . PHE A 1 148 ? -6.859 -6.976 -7.475 1.00 92.56 148 PHE A CA 1
ATOM 1141 C C . PHE A 1 148 ? -7.289 -6.024 -8.586 1.00 92.56 148 PHE A C 1
ATOM 1143 O O . PHE A 1 148 ? -8.372 -6.150 -9.152 1.00 92.56 148 PHE A O 1
ATOM 1150 N N . PHE A 1 149 ? -6.404 -5.091 -8.908 1.00 90.19 149 PHE A N 1
ATOM 1151 C CA . PHE A 1 149 ? -6.476 -4.219 -10.068 1.00 90.19 149 PHE A CA 1
ATOM 1152 C C . PHE A 1 149 ? -5.466 -4.745 -11.081 1.00 90.19 149 PHE A C 1
ATOM 1154 O O . PHE A 1 149 ? -4.315 -4.299 -11.111 1.00 90.19 149 PHE A O 1
ATOM 1161 N N . ASP A 1 150 ? -5.889 -5.746 -11.849 1.00 88.75 150 ASP A N 1
ATOM 1162 C CA . ASP A 1 150 ? -5.052 -6.387 -12.856 1.00 88.75 150 ASP A CA 1
ATOM 1163 C C . ASP A 1 150 ? -5.028 -5.551 -14.137 1.00 88.75 150 ASP A C 1
ATOM 1165 O O . ASP A 1 150 ? -6.071 -5.225 -14.707 1.00 88.75 150 ASP A O 1
ATOM 1169 N N . SER A 1 151 ? -3.829 -5.155 -14.556 1.00 82.44 151 SER A N 1
ATOM 1170 C CA . SER A 1 151 ? -3.629 -4.349 -15.766 1.00 82.44 151 SER A CA 1
ATOM 1171 C C . SER A 1 151 ? -3.167 -5.181 -16.956 1.00 82.44 151 SER A C 1
ATOM 1173 O O . SER A 1 151 ? -3.124 -4.659 -18.073 1.00 82.44 151 SER A O 1
ATOM 1175 N N . PHE A 1 152 ? -2.823 -6.448 -16.722 1.00 79.06 152 PHE A N 1
ATOM 1176 C CA . PHE A 1 152 ? -2.266 -7.321 -17.735 1.00 79.06 152 PHE A CA 1
ATOM 1177 C C . PHE A 1 152 ? -3.105 -8.588 -17.873 1.00 79.06 152 PHE A C 1
ATOM 1179 O O . PHE A 1 152 ? -3.301 -9.342 -16.928 1.00 79.06 152 PHE A O 1
ATOM 1186 N N . ASP A 1 153 ? -3.576 -8.830 -19.089 1.00 74.88 153 ASP A N 1
ATOM 1187 C CA . ASP A 1 153 ? -4.348 -10.017 -19.427 1.00 74.88 153 ASP A CA 1
ATOM 1188 C C . ASP A 1 153 ? -3.430 -11.251 -19.486 1.00 74.88 153 ASP A C 1
ATOM 1190 O O . ASP A 1 153 ? -2.820 -11.563 -20.512 1.00 74.88 153 ASP A O 1
ATOM 1194 N N . ASN A 1 154 ? -3.299 -11.931 -18.346 1.00 74.75 154 ASN A N 1
ATOM 1195 C CA . ASN A 1 154 ? -2.476 -13.130 -18.204 1.00 74.75 154 ASN A CA 1
ATOM 1196 C C . ASN A 1 154 ? -3.090 -14.381 -18.862 1.00 74.75 154 ASN A C 1
ATOM 1198 O O . ASN A 1 154 ? -2.368 -15.363 -19.059 1.00 74.75 154 ASN A O 1
ATOM 1202 N N . ASP A 1 155 ? -4.391 -14.385 -19.182 1.00 73.88 155 ASP A N 1
ATOM 1203 C CA . ASP A 1 155 ? -5.104 -15.561 -19.705 1.00 73.88 155 ASP A CA 1
ATOM 1204 C C . ASP A 1 155 ? -5.741 -15.361 -21.095 1.00 73.88 155 ASP A C 1
ATOM 1206 O O . ASP A 1 155 ? -6.398 -16.270 -21.614 1.00 73.88 155 ASP A O 1
ATOM 1210 N N . GLY A 1 156 ? -5.481 -14.217 -21.733 1.00 58.91 156 GLY A N 1
ATOM 1211 C CA . GLY A 1 156 ? -5.962 -13.860 -23.067 1.00 58.91 156 GLY A CA 1
ATOM 1212 C C . GLY A 1 156 ? -7.463 -13.561 -23.120 1.00 58.91 156 GLY A C 1
AT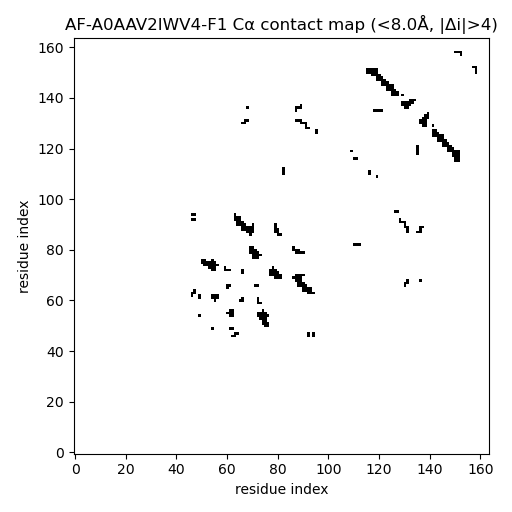OM 1213 O O . GLY A 1 156 ? -8.052 -13.610 -24.209 1.00 58.91 156 GLY A O 1
ATOM 1214 N N . LYS A 1 157 ? -8.105 -13.318 -21.970 1.00 56.34 157 LYS A N 1
ATOM 1215 C CA . LYS A 1 157 ? -9.517 -12.945 -21.892 1.00 56.34 157 LYS A CA 1
ATOM 1216 C C . LYS A 1 157 ? -9.638 -11.447 -21.630 1.00 56.34 157 LYS A C 1
ATOM 1218 O O . LYS A 1 157 ? -9.170 -10.921 -20.630 1.00 56.34 157 LYS A O 1
ATOM 1223 N N . VAL A 1 158 ? -10.357 -10.785 -22.540 1.00 45.69 158 VAL A N 1
ATOM 1224 C CA . VAL A 1 158 ? -10.596 -9.335 -22.587 1.00 45.69 158 VAL A CA 1
ATOM 1225 C C . VAL A 1 158 ? -10.746 -8.722 -21.192 1.00 45.69 158 VAL A C 1
ATOM 1227 O O . VAL A 1 158 ? -11.786 -8.844 -20.545 1.00 45.69 158 VAL A O 1
ATOM 1230 N N . CYS A 1 159 ? -9.720 -7.988 -20.771 1.00 50.50 159 CYS A N 1
ATOM 1231 C CA . CYS A 1 159 ? -9.825 -7.037 -19.678 1.00 50.50 159 CYS A CA 1
ATOM 1232 C C . CYS A 1 159 ? -10.476 -5.767 -20.235 1.00 50.50 159 CYS A C 1
ATOM 1234 O O . CYS A 1 159 ? -9.979 -5.177 -21.196 1.00 50.50 159 CYS A O 1
ATOM 1236 N N . VAL A 1 160 ? -11.606 -5.346 -19.665 1.00 39.94 160 VAL A N 1
ATOM 1237 C CA . VAL A 1 160 ? -12.238 -4.074 -20.034 1.00 39.94 160 VAL A CA 1
ATOM 1238 C C . VAL A 1 160 ? -11.343 -2.950 -19.518 1.00 39.94 160 VAL A C 1
ATOM 1240 O O . VAL A 1 160 ? -11.406 -2.571 -18.352 1.00 39.94 160 VAL A O 1
ATOM 1243 N N . CYS A 1 161 ? -10.473 -2.424 -20.376 1.00 40.47 161 CYS A N 1
ATOM 1244 C CA . CYS A 1 161 ? -9.793 -1.170 -20.096 1.00 40.47 161 CYS A CA 1
ATOM 1245 C C . CYS A 1 161 ? -10.847 -0.060 -20.152 1.00 40.47 161 CYS A C 1
ATOM 1247 O O . CYS A 1 161 ? -11.360 0.251 -21.225 1.00 40.47 161 CYS A O 1
ATOM 1249 N N . ALA A 1 162 ? -11.187 0.528 -19.006 1.00 35.19 162 ALA A N 1
ATOM 1250 C CA . ALA A 1 162 ? -11.907 1.791 -18.986 1.00 35.19 162 ALA A CA 1
ATOM 1251 C C . ALA A 1 162 ? -10.989 2.864 -19.593 1.00 35.19 162 ALA A C 1
ATOM 1253 O O . ALA A 1 162 ? -10.041 3.318 -18.954 1.00 35.19 162 ALA A O 1
ATOM 1254 N N . SER A 1 163 ? -11.228 3.211 -20.854 1.00 39.94 163 SER A N 1
ATOM 1255 C CA . SER A 1 163 ? -10.793 4.484 -21.419 1.00 39.94 163 SER A CA 1
ATOM 1256 C C . SER A 1 163 ? -11.940 5.475 -21.261 1.00 39.94 163 SER A C 1
ATOM 1258 O O . SER A 1 163 ? -13.055 5.165 -21.685 1.00 39.94 163 SER A O 1
ATOM 1260 N N . GLU A 1 164 ? -11.670 6.637 -20.667 1.00 36.53 164 GLU A N 1
ATOM 1261 C CA . GLU A 1 164 ? -12.436 7.847 -20.999 1.00 36.53 164 GLU A CA 1
ATOM 1262 C C . GLU A 1 164 ? -12.231 8.217 -22.474 1.00 36.53 164 GLU A C 1
ATOM 1264 O O . GLU A 1 164 ? -11.102 8.010 -22.987 1.00 36.53 164 GLU A O 1
#

Sequence (164 aa):
MAVSRHHTAHVCIATFLTAFLLHCSRADVATAAPGTDALPHRRFEYKYSFKGPHLSQSDGSIPFWIHTGNAIPSSDQVRITPSLRSQRGSVWTKNKVSFQSWEAEVTFRVSGRGRMGADGLAIWFTTDQGLDGPVYGAADKWNGVGIFFDSFDNDGKVCVCASE